Protein AF-A0A258S5K6-F1 (afdb_monomer_lite)

Secondary structure (DSSP, 8-state):
--TTTTTT-GGG--EEE-TTS--EEESS-GGGGS-TTTS--TTHHHHHHHHHHHHHT-

pLDDT: mean 92.24, std 8.69, range [54.56, 98.5]

Radius of gyration: 14.22 Å; chains: 1; bounding box: 36×16×33 Å

Structure (mmCIF, N/CA/C/O 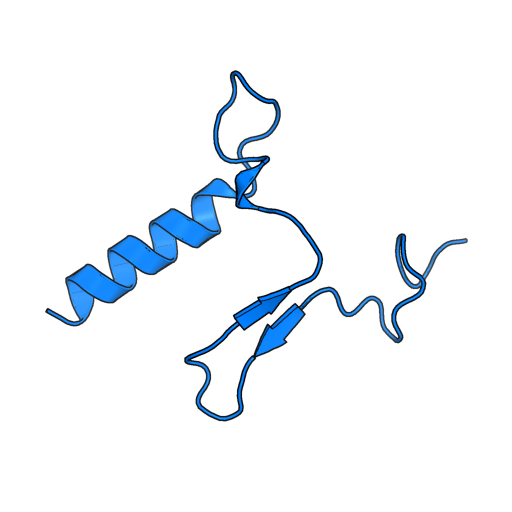backbone):
data_AF-A0A258S5K6-F1
#
_entry.id   AF-A0A258S5K6-F1
#
loop_
_atom_site.group_PDB
_atom_site.id
_atom_site.type_symbol
_atom_site.label_atom_id
_atom_site.label_alt_id
_atom_site.label_comp_id
_atom_site.label_asym_id
_atom_site.label_entity_id
_atom_site.label_seq_id
_atom_site.pdbx_PDB_ins_code
_atom_site.Cartn_x
_atom_site.Cartn_y
_atom_site.Cartn_z
_atom_site.occupancy
_atom_site.B_iso_or_equiv
_atom_site.auth_seq_id
_atom_site.auth_comp_id
_atom_site.auth_asym_id
_atom_site.auth_atom_id
_atom_site.pdbx_PDB_model_num
ATOM 1 N N . ASP A 1 1 ? 18.893 -7.798 -15.435 1.00 54.56 1 ASP A N 1
ATOM 2 C CA . ASP A 1 1 ? 17.968 -8.482 -14.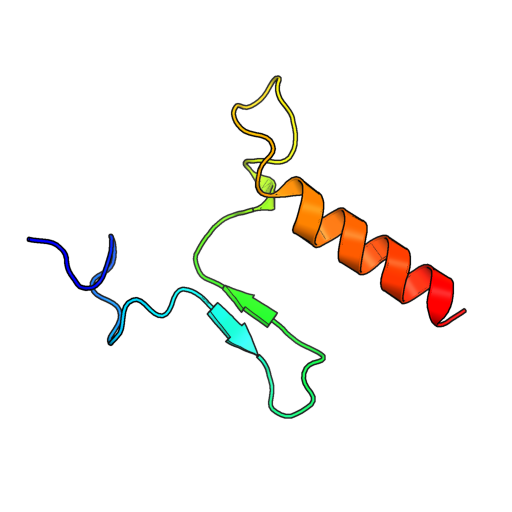520 1.00 54.56 1 ASP A CA 1
ATOM 3 C C . ASP A 1 1 ? 17.718 -7.468 -13.415 1.00 54.56 1 ASP A C 1
ATOM 5 O O . ASP A 1 1 ? 18.685 -6.988 -12.847 1.00 54.56 1 ASP A O 1
ATOM 9 N N . GLN A 1 2 ? 16.480 -7.001 -13.258 1.00 59.50 2 GLN A N 1
ATOM 10 C CA . GLN A 1 2 ? 16.122 -6.033 -12.215 1.00 59.50 2 GLN A CA 1
ATOM 11 C C . GLN A 1 2 ? 15.419 -6.800 -11.091 1.00 59.50 2 GLN A C 1
ATOM 13 O O . GLN A 1 2 ? 14.222 -6.606 -10.876 1.00 59.50 2 GLN A O 1
ATOM 18 N N . ALA A 1 3 ? 16.129 -7.7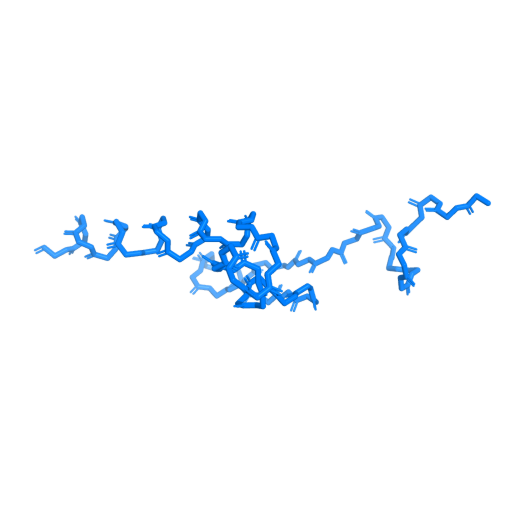19 -10.431 1.00 67.50 3 ALA A N 1
ATOM 19 C CA . ALA A 1 3 ? 15.604 -8.469 -9.288 1.00 67.50 3 ALA A CA 1
ATOM 20 C C . ALA A 1 3 ? 14.996 -7.553 -8.202 1.00 67.50 3 ALA A C 1
ATOM 22 O O . ALA A 1 3 ? 13.997 -7.915 -7.589 1.00 67.50 3 ALA A O 1
ATOM 23 N N . ASP A 1 4 ? 15.534 -6.339 -8.041 1.00 76.75 4 ASP A N 1
ATOM 24 C CA . ASP A 1 4 ? 15.147 -5.374 -7.001 1.00 76.75 4 ASP A CA 1
ATOM 25 C C . ASP A 1 4 ? 14.103 -4.326 -7.452 1.00 76.75 4 ASP A C 1
ATOM 27 O O . ASP A 1 4 ? 13.842 -3.338 -6.763 1.00 76.75 4 ASP A O 1
ATOM 31 N N . GLY A 1 5 ? 13.477 -4.516 -8.619 1.00 85.62 5 GLY A N 1
ATOM 32 C CA . GLY A 1 5 ? 12.432 -3.619 -9.122 1.00 85.62 5 GLY A CA 1
ATOM 33 C C . GLY A 1 5 ? 12.948 -2.302 -9.737 1.00 85.62 5 GLY A C 1
ATOM 34 O O . GLY A 1 5 ? 14.138 -2.147 -10.014 1.00 85.62 5 GLY A O 1
ATOM 35 N N . PRO A 1 6 ? 12.053 -1.337 -10.033 1.00 89.94 6 PRO A N 1
ATOM 36 C CA . PRO A 1 6 ? 12.368 -0.172 -10.871 1.00 89.94 6 PRO A CA 1
ATOM 37 C C . PRO A 1 6 ? 13.262 0.880 -10.201 1.00 89.94 6 PRO A C 1
ATOM 39 O O . PRO A 1 6 ? 13.863 1.693 -10.896 1.00 89.94 6 PRO A O 1
ATOM 42 N N . ASN A 1 7 ? 13.343 0.886 -8.871 1.00 91.31 7 ASN A N 1
ATOM 43 C CA . ASN A 1 7 ? 14.102 1.863 -8.087 1.00 91.31 7 ASN A CA 1
ATOM 44 C C . ASN A 1 7 ? 15.280 1.240 -7.315 1.00 91.31 7 ASN A C 1
ATOM 46 O O . ASN A 1 7 ? 15.946 1.959 -6.574 1.00 91.31 7 ASN A O 1
ATOM 50 N N . GLY A 1 8 ? 15.534 -0.065 -7.471 1.00 92.38 8 GLY A N 1
ATOM 51 C CA . GLY A 1 8 ? 16.625 -0.762 -6.783 1.00 92.38 8 GLY A CA 1
ATOM 52 C C . GLY A 1 8 ? 16.471 -0.812 -5.260 1.00 92.38 8 GLY A C 1
ATOM 53 O O . GLY A 1 8 ? 17.472 -0.854 -4.546 1.00 92.38 8 GLY A O 1
ATOM 54 N N . ALA A 1 9 ? 15.239 -0.747 -4.743 1.00 93.44 9 ALA A N 1
ATOM 55 C CA . ALA A 1 9 ? 14.995 -0.905 -3.315 1.00 93.44 9 ALA A CA 1
ATOM 56 C C . ALA A 1 9 ? 15.414 -2.313 -2.868 1.00 93.44 9 ALA A C 1
ATOM 58 O O . ALA A 1 9 ? 15.051 -3.297 -3.508 1.00 93.44 9 ALA A O 1
ATOM 59 N N . ILE A 1 10 ? 16.132 -2.416 -1.745 1.00 94.19 10 ILE A N 1
ATOM 60 C CA . ILE A 1 10 ? 16.536 -3.711 -1.176 1.00 94.19 10 ILE A CA 1
ATOM 61 C C . ILE A 1 10 ? 15.292 -4.598 -1.020 1.00 94.19 10 ILE A C 1
ATOM 63 O O . ILE A 1 10 ? 14.291 -4.166 -0.443 1.00 94.19 10 ILE A O 1
ATOM 67 N N . ASN A 1 11 ? 15.361 -5.829 -1.534 1.00 93.00 11 ASN A N 1
ATOM 68 C CA . ASN A 1 11 ? 14.262 -6.803 -1.556 1.00 93.00 11 ASN A CA 1
ATOM 69 C C . ASN A 1 11 ? 13.007 -6.341 -2.327 1.00 93.00 11 ASN A C 1
ATOM 71 O O . ASN A 1 11 ? 11.918 -6.865 -2.092 1.00 93.00 11 ASN A O 1
ATOM 75 N N . GLY A 1 12 ? 13.121 -5.336 -3.200 1.00 93.69 12 GLY A N 1
ATOM 76 C CA . GLY A 1 12 ? 11.989 -4.778 -3.942 1.00 93.69 12 GLY A CA 1
ATOM 77 C C . GLY A 1 12 ? 10.914 -4.135 -3.055 1.00 93.69 12 GLY A C 1
ATOM 78 O O . GLY A 1 12 ? 9.739 -4.125 -3.428 1.00 93.69 12 GLY A O 1
ATOM 79 N N . ILE A 1 13 ? 11.272 -3.622 -1.868 1.00 94.81 13 ILE A N 1
ATOM 80 C CA . ILE A 1 13 ? 10.304 -3.029 -0.931 1.00 94.81 13 ILE A CA 1
ATOM 81 C C . ILE A 1 13 ? 9.702 -1.748 -1.529 1.00 94.81 13 ILE A C 1
ATOM 83 O O . ILE A 1 13 ? 10.367 -0.722 -1.658 1.00 94.81 13 ILE A O 1
ATOM 87 N N . ALA A 1 14 ? 8.407 -1.803 -1.848 1.00 94.88 14 ALA A N 1
ATOM 88 C CA . ALA A 1 14 ? 7.648 -0.683 -2.409 1.00 94.88 14 ALA A CA 1
ATOM 89 C C . ALA A 1 14 ? 6.777 0.056 -1.375 1.00 94.88 14 ALA A C 1
ATOM 91 O O . ALA A 1 14 ? 6.252 1.127 -1.676 1.00 94.88 14 ALA A O 1
ATOM 92 N N . GLY A 1 15 ? 6.621 -0.487 -0.165 1.00 96.12 15 GLY A N 1
ATOM 93 C CA . GLY A 1 15 ? 5.871 0.147 0.915 1.00 96.12 15 GLY A CA 1
ATOM 94 C C . GLY A 1 15 ? 6.128 -0.486 2.279 1.00 96.12 15 GLY A C 1
ATOM 95 O O . GLY A 1 15 ? 6.584 -1.625 2.371 1.00 96.12 15 GLY A O 1
ATOM 96 N N . ILE A 1 16 ? 5.854 0.279 3.333 1.00 97.62 16 ILE A N 1
ATOM 97 C CA . ILE A 1 16 ? 6.066 -0.078 4.738 1.00 97.62 16 ILE A CA 1
ATOM 98 C C . ILE A 1 16 ? 4.900 0.418 5.594 1.00 97.62 16 ILE A C 1
ATOM 100 O O . ILE A 1 16 ? 4.279 1.438 5.290 1.00 97.62 16 ILE A O 1
ATOM 104 N N . TYR A 1 17 ? 4.638 -0.273 6.698 1.00 98.19 17 TYR A N 1
ATOM 105 C CA . TYR A 1 17 ? 3.675 0.168 7.703 1.00 98.19 17 TYR A CA 1
ATOM 106 C C . TYR A 1 17 ? 4.380 0.757 8.926 1.00 98.19 17 TYR A C 1
ATOM 108 O O . TYR A 1 17 ? 5.501 0.366 9.258 1.00 98.19 17 TYR A O 1
ATOM 116 N N . SER A 1 18 ? 3.705 1.674 9.624 1.00 98.50 18 SER A N 1
ATOM 117 C CA . SER A 1 18 ? 4.068 2.026 10.998 1.00 98.50 18 SER A CA 1
ATOM 118 C C . SER A 1 18 ? 3.939 0.810 11.918 1.00 98.50 18 SER A C 1
ATOM 120 O O . SER A 1 18 ? 3.199 -0.126 11.631 1.00 98.50 18 SER A O 1
ATOM 122 N N . GLU A 1 19 ? 4.600 0.849 13.074 1.00 98.31 19 GLU A N 1
ATOM 123 C CA . GLU A 1 19 ? 4.541 -0.229 14.073 1.00 98.31 19 GLU A CA 1
ATOM 124 C C . G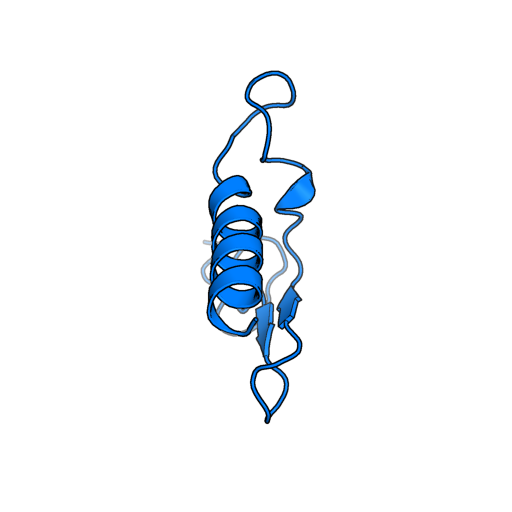LU A 1 19 ? 3.103 -0.578 14.500 1.00 98.31 19 GLU A C 1
ATOM 126 O O . GLU A 1 19 ? 2.764 -1.743 14.677 1.00 98.31 19 GLU A O 1
ATOM 131 N N . LYS A 1 20 ? 2.225 0.430 14.605 1.00 97.94 20 LYS A N 1
ATOM 132 C CA . LYS A 1 20 ? 0.806 0.251 14.958 1.00 97.94 20 LYS A CA 1
ATOM 133 C C . LYS A 1 20 ? -0.084 -0.140 13.772 1.00 97.94 20 LYS A C 1
ATOM 135 O O . LYS A 1 20 ? -1.298 -0.212 13.940 1.00 97.94 20 LYS A O 1
ATOM 140 N N . LEU A 1 21 ? 0.491 -0.343 12.585 1.00 95.38 21 LEU A N 1
ATOM 141 C CA . LEU A 1 21 ? -0.202 -0.731 11.350 1.00 95.38 21 LEU A CA 1
ATOM 142 C C . LEU A 1 21 ? -1.338 0.214 10.922 1.00 95.38 21 LEU A C 1
ATOM 144 O O . LEU A 1 21 ? -2.251 -0.181 10.205 1.00 95.38 21 LEU A O 1
ATOM 148 N N . ASN A 1 22 ? -1.284 1.476 11.341 1.00 95.31 22 ASN A N 1
ATOM 149 C CA . ASN A 1 22 ? -2.307 2.480 11.041 1.00 95.31 22 ASN A CA 1
ATOM 150 C C . ASN A 1 22 ? -1.829 3.564 10.062 1.00 95.31 22 ASN A C 1
ATOM 152 O O . ASN A 1 22 ? -2.600 4.452 9.708 1.00 95.31 22 ASN A O 1
ATOM 156 N N . VAL A 1 23 ? -0.564 3.510 9.638 1.00 96.69 23 VAL A N 1
ATOM 157 C CA . VAL A 1 23 ? 0.012 4.385 8.611 1.00 96.69 23 VAL A CA 1
ATOM 158 C C . VAL A 1 23 ? 0.748 3.512 7.604 1.00 96.69 23 VAL A C 1
ATOM 160 O O . VAL A 1 23 ? 1.563 2.682 7.998 1.00 96.69 23 VAL A O 1
ATOM 163 N N . LEU A 1 24 ? 0.461 3.712 6.320 1.00 97.31 24 LEU A N 1
ATOM 164 C CA . LEU A 1 24 ? 1.116 3.052 5.192 1.00 97.31 24 LEU A CA 1
ATOM 165 C C . LEU A 1 24 ? 1.893 4.101 4.395 1.00 97.31 24 LEU A C 1
ATOM 167 O O . LEU A 1 24 ? 1.298 5.057 3.902 1.00 97.31 24 LEU A O 1
ATOM 171 N N . GLY A 1 25 ? 3.207 3.925 4.271 1.00 97.50 25 GLY A N 1
ATOM 172 C CA . GLY A 1 25 ? 4.043 4.678 3.336 1.00 97.50 25 GLY A CA 1
ATOM 173 C C . GLY A 1 25 ? 4.364 3.813 2.123 1.00 97.50 25 GLY A C 1
ATOM 174 O O . GLY A 1 25 ? 4.751 2.659 2.290 1.00 97.50 25 GLY A O 1
ATOM 175 N N . MET A 1 26 ? 4.211 4.337 0.909 1.00 97.00 26 MET A N 1
ATOM 176 C CA . MET A 1 26 ? 4.521 3.600 -0.317 1.00 97.00 26 MET A CA 1
ATOM 177 C C . MET A 1 26 ? 5.070 4.510 -1.415 1.00 97.00 26 MET A C 1
ATOM 179 O O . MET A 1 26 ? 4.770 5.698 -1.450 1.00 97.00 26 MET A O 1
ATOM 183 N N . MET A 1 27 ? 5.891 3.928 -2.287 1.00 95.75 27 MET A N 1
ATOM 184 C CA . MET A 1 27 ? 6.413 4.554 -3.503 1.00 95.75 27 MET A CA 1
ATOM 185 C C . MET A 1 27 ? 5.447 4.534 -4.701 1.00 95.75 27 MET A C 1
ATOM 187 O O . MET A 1 27 ? 5.401 5.533 -5.414 1.00 95.75 27 MET A O 1
ATOM 191 N N . PRO A 1 28 ? 4.721 3.439 -5.014 1.00 93.88 28 PRO A N 1
ATOM 192 C CA . PRO A 1 28 ? 3.768 3.463 -6.117 1.00 93.88 28 PRO A CA 1
ATOM 193 C C . PRO A 1 28 ? 2.633 4.456 -5.854 1.00 93.88 28 PRO A C 1
ATOM 195 O O . PRO A 1 28 ? 2.270 4.706 -4.709 1.00 93.88 28 PRO A O 1
ATOM 198 N N . HIS A 1 29 ? 2.054 4.958 -6.944 1.00 94.12 29 HIS A N 1
ATOM 199 C CA . HIS A 1 29 ? 0.927 5.889 -6.958 1.00 94.12 29 HIS A CA 1
ATOM 200 C C . HIS A 1 29 ? -0.382 5.145 -7.303 1.00 94.12 29 HIS A C 1
ATOM 202 O O . HIS A 1 29 ? -0.795 5.146 -8.474 1.00 94.12 29 HIS A O 1
ATOM 208 N N . PRO A 1 30 ? -1.016 4.420 -6.354 1.00 94.69 30 PRO A N 1
ATOM 209 C CA . PRO A 1 30 ? -2.260 3.691 -6.607 1.00 94.69 30 PRO A CA 1
ATOM 210 C C . PRO A 1 30 ? -3.404 4.620 -7.027 1.00 94.69 30 PRO A C 1
ATOM 212 O O . PRO A 1 30 ? -4.268 4.202 -7.794 1.00 94.69 30 PRO A O 1
ATOM 215 N N . GLU A 1 31 ? -3.388 5.879 -6.591 1.00 95.06 31 GLU A N 1
ATOM 216 C CA . GLU A 1 31 ? -4.354 6.915 -6.954 1.00 95.06 31 GLU A CA 1
ATOM 217 C C . GLU A 1 31 ? -4.403 7.186 -8.463 1.00 95.06 31 GLU A C 1
ATOM 219 O O . GLU A 1 31 ? -5.465 7.500 -8.990 1.00 95.06 31 GLU A O 1
ATOM 224 N N . ASN A 1 32 ? -3.296 6.981 -9.184 1.00 94.81 32 ASN A N 1
ATOM 225 C CA . ASN A 1 32 ? -3.252 7.165 -10.637 1.00 94.81 32 ASN A CA 1
ATOM 226 C C . ASN A 1 32 ? -3.893 5.995 -11.405 1.00 94.81 32 ASN A C 1
ATOM 228 O O . ASN A 1 32 ? -4.080 6.084 -12.615 1.00 94.81 32 ASN A O 1
ATOM 232 N N . ASN A 1 33 ? -4.212 4.889 -10.724 1.00 95.00 33 ASN A N 1
ATOM 233 C CA . ASN A 1 33 ? -4.722 3.656 -11.326 1.00 95.00 33 ASN A CA 1
ATOM 234 C C . ASN A 1 33 ? -6.063 3.238 -10.703 1.00 95.00 33 ASN A C 1
ATOM 236 O O . ASN A 1 33 ? -6.237 2.079 -10.317 1.00 95.00 33 ASN A O 1
ATOM 240 N N . ILE A 1 34 ? -7.005 4.176 -10.569 1.00 95.50 34 ILE A N 1
ATOM 241 C CA . ILE A 1 34 ? -8.343 3.914 -10.005 1.00 95.50 34 ILE A CA 1
ATOM 242 C C . ILE A 1 34 ? -9.480 4.003 -11.031 1.00 95.50 34 ILE A C 1
ATOM 244 O O . ILE A 1 34 ? -10.580 3.510 -10.768 1.00 95.50 34 ILE A O 1
ATOM 248 N N . GLU A 1 35 ? -9.240 4.597 -12.199 1.00 93.81 35 GLU A N 1
ATOM 249 C CA . GLU A 1 35 ? -10.243 4.850 -13.234 1.00 93.81 35 GLU A CA 1
ATOM 250 C C . GLU A 1 35 ? -9.783 4.312 -14.586 1.00 93.81 35 GLU A C 1
ATOM 252 O O . GLU A 1 35 ? -8.711 4.657 -15.078 1.00 93.81 35 GLU A O 1
ATOM 257 N N . ALA A 1 36 ? -10.646 3.529 -15.237 1.00 93.00 36 ALA A N 1
ATOM 258 C CA . ALA A 1 36 ? -10.363 2.968 -16.559 1.00 93.00 36 ALA A CA 1
ATOM 259 C C . ALA A 1 36 ? -10.119 4.049 -17.630 1.00 93.00 36 ALA A C 1
ATOM 261 O O . ALA A 1 36 ? -9.449 3.793 -18.624 1.00 93.00 36 ALA A O 1
ATOM 262 N N . GLN A 1 37 ? -10.643 5.264 -17.429 1.00 92.75 37 GLN A N 1
ATOM 263 C CA . GLN A 1 37 ? -10.427 6.395 -18.336 1.00 92.75 37 GLN A CA 1
ATOM 264 C C . GLN A 1 37 ? -9.005 6.972 -18.245 1.00 92.75 37 GLN A C 1
ATOM 266 O O . GLN A 1 37 ? -8.532 7.553 -19.218 1.00 92.75 37 GLN A O 1
ATOM 271 N N . ILE A 1 38 ? -8.327 6.806 -17.103 1.00 87.56 38 ILE A N 1
ATOM 272 C CA . ILE A 1 38 ? -6.964 7.307 -16.849 1.00 87.56 38 ILE A CA 1
ATOM 273 C C . ILE A 1 38 ? 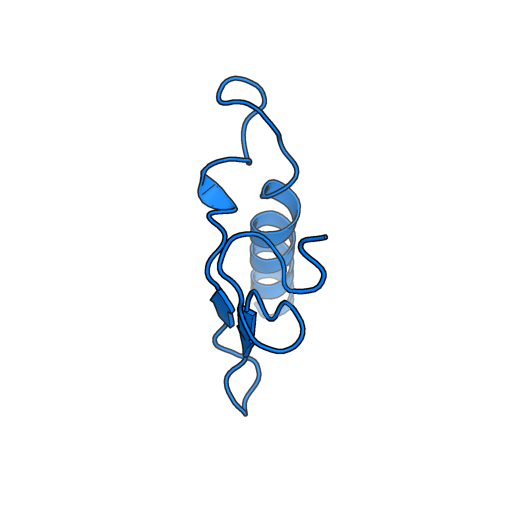-5.922 6.197 -17.081 1.00 87.56 38 ILE A C 1
ATOM 275 O O . ILE A 1 38 ? -4.746 6.474 -17.309 1.00 87.56 38 ILE A O 1
ATOM 279 N N . GLY A 1 39 ? -6.350 4.933 -17.100 1.00 86.62 39 GLY A N 1
ATOM 280 C CA . GLY A 1 39 ? -5.503 3.799 -17.441 1.00 86.62 39 GLY A CA 1
ATOM 281 C C . GLY A 1 39 ? -5.988 2.517 -16.781 1.00 86.62 39 GLY A C 1
ATOM 282 O O . GLY A 1 39 ? -7.013 1.953 -17.160 1.00 86.62 39 GLY A O 1
ATOM 283 N N . ARG A 1 40 ? -5.216 2.021 -15.812 1.00 91.38 40 ARG A N 1
ATOM 284 C CA . ARG A 1 40 ? -5.519 0.782 -15.081 1.00 91.38 40 ARG A CA 1
ATOM 285 C C . ARG A 1 40 ? -6.415 1.070 -13.877 1.00 91.38 40 ARG A C 1
ATOM 287 O O . ARG A 1 40 ? -6.555 2.211 -13.450 1.00 91.38 40 ARG A O 1
ATOM 294 N N . THR A 1 41 ? -6.993 0.018 -13.306 1.00 96.00 41 THR A N 1
ATOM 295 C CA . THR A 1 41 ? -7.866 0.100 -12.120 1.00 96.00 41 THR A CA 1
ATOM 296 C C . THR A 1 41 ? -7.311 -0.641 -10.903 1.00 96.00 41 THR A C 1
ATOM 298 O O . THR A 1 41 ? -8.004 -0.776 -9.898 1.00 96.00 41 THR A O 1
ATOM 301 N N . ASP A 1 42 ? -6.072 -1.127 -10.970 1.00 94.06 42 ASP A N 1
ATOM 302 C CA . ASP A 1 42 ? -5.488 -1.995 -9.938 1.00 94.06 42 ASP A CA 1
ATOM 303 C C . ASP A 1 42 ? -5.282 -1.287 -8.589 1.00 94.06 42 ASP A C 1
ATOM 305 O O . ASP A 1 42 ? -5.241 -1.936 -7.547 1.00 94.06 42 ASP A O 1
ATOM 309 N N . GLY A 1 43 ? -5.190 0.047 -8.579 1.00 95.38 43 GLY A N 1
ATOM 310 C CA . GLY A 1 43 ? -5.067 0.841 -7.356 1.00 95.38 43 GLY A CA 1
ATOM 311 C C . GLY A 1 43 ? -6.386 1.021 -6.601 1.00 95.38 43 GLY A C 1
ATOM 312 O O . GLY A 1 43 ? -6.374 1.338 -5.411 1.00 95.38 43 GLY A O 1
ATOM 313 N N . ARG A 1 44 ? -7.532 0.782 -7.255 1.00 96.38 44 ARG A N 1
ATOM 314 C CA . ARG A 1 44 ? -8.868 1.008 -6.676 1.00 96.38 44 ARG A CA 1
ATOM 315 C C . ARG A 1 44 ? -9.109 0.186 -5.408 1.00 96.38 44 ARG A C 1
ATOM 317 O O . ARG A 1 44 ? -9.650 0.715 -4.438 1.00 96.38 44 ARG A O 1
ATOM 324 N N . GLY A 1 45 ? -8.660 -1.070 -5.394 1.00 96.25 45 GLY A N 1
ATOM 325 C CA . GLY A 1 45 ? -8.885 -1.985 -4.271 1.00 96.25 45 GLY A CA 1
ATOM 326 C C . GLY A 1 45 ? -8.315 -1.475 -2.942 1.00 96.25 45 GLY A C 1
ATOM 327 O O . GLY A 1 45 ? -8.911 -1.710 -1.892 1.00 96.25 45 GLY A O 1
ATOM 328 N N . LEU A 1 46 ? -7.219 -0.705 -2.975 1.00 96.00 46 LEU A N 1
ATOM 329 C CA . LEU A 1 46 ? -6.650 -0.088 -1.774 1.00 96.00 46 LEU A CA 1
ATOM 330 C C . LEU A 1 46 ? -7.664 0.857 -1.109 1.00 96.00 46 LEU A C 1
ATOM 332 O O . LEU A 1 46 ? -7.951 0.725 0.081 1.00 96.00 46 LEU A O 1
ATOM 336 N N . PHE A 1 47 ? -8.253 1.770 -1.881 1.00 96.38 47 PHE A N 1
ATOM 337 C CA . PHE A 1 47 ? -9.196 2.767 -1.367 1.00 96.38 47 PHE A CA 1
ATOM 338 C C . PHE A 1 47 ? -10.550 2.157 -0.994 1.00 96.38 47 PHE A C 1
ATOM 340 O O . PHE A 1 47 ? -11.140 2.548 0.015 1.00 96.38 47 PHE A O 1
ATOM 347 N N . GLU A 1 48 ? -11.025 1.166 -1.753 1.00 97.44 48 GLU A N 1
ATOM 348 C CA . GLU A 1 48 ? -12.248 0.427 -1.413 1.00 97.44 48 GLU A CA 1
ATOM 349 C C . GLU A 1 48 ? -12.102 -0.314 -0.080 1.00 97.44 48 GLU A C 1
ATOM 351 O O . GLU A 1 48 ? -12.998 -0.242 0.766 1.00 97.44 48 GLU A O 1
ATOM 35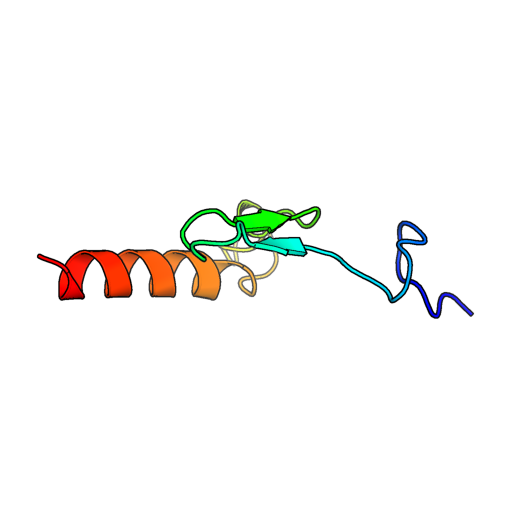6 N N . SER A 1 49 ? -10.953 -0.961 0.149 1.00 96.44 49 SER A N 1
ATOM 357 C CA . SER A 1 49 ? -10.680 -1.649 1.414 1.00 96.44 49 SER A CA 1
ATOM 358 C C . SER A 1 49 ? -10.635 -0.683 2.604 1.00 96.44 49 SER A C 1
ATOM 360 O O . SER A 1 49 ? -11.209 -0.978 3.653 1.00 96.44 49 SER A O 1
ATOM 362 N N . LEU A 1 50 ? -10.048 0.509 2.429 1.00 95.44 50 LEU A N 1
ATOM 363 C CA . LEU A 1 50 ? -10.020 1.549 3.458 1.00 95.44 50 LEU A CA 1
ATOM 364 C C . LEU A 1 50 ? -11.430 2.052 3.791 1.00 95.44 50 LEU A C 1
ATOM 366 O O . LEU A 1 50 ? -11.795 2.133 4.964 1.00 95.44 50 LEU A O 1
ATOM 370 N N . ALA A 1 51 ? -12.246 2.350 2.776 1.00 97.12 51 ALA A N 1
ATOM 371 C CA . ALA A 1 51 ? -13.624 2.787 2.982 1.00 97.12 51 ALA A CA 1
ATOM 372 C C . ALA A 1 51 ? -14.465 1.718 3.702 1.00 97.12 51 ALA A C 1
ATOM 374 O O . ALA A 1 51 ? -15.265 2.049 4.579 1.00 97.12 51 ALA A O 1
ATOM 375 N N . ALA A 1 52 ? -14.279 0.440 3.359 1.00 97.62 52 ALA A N 1
ATOM 376 C CA . ALA A 1 52 ? -14.941 -0.671 4.036 1.00 97.62 52 ALA A CA 1
ATOM 377 C C . ALA A 1 52 ? -14.500 -0.797 5.505 1.00 97.62 52 ALA A C 1
ATOM 379 O O . ALA A 1 52 ? -15.352 -0.932 6.383 1.00 97.62 52 ALA A O 1
ATOM 380 N N . ALA A 1 53 ? -13.198 -0.689 5.783 1.00 95.38 53 ALA A N 1
ATOM 381 C CA . ALA A 1 53 ? -12.662 -0.744 7.142 1.00 95.38 53 ALA A CA 1
ATOM 382 C C . ALA A 1 53 ? -13.194 0.398 8.023 1.00 95.38 53 ALA A C 1
ATOM 384 O O . ALA A 1 53 ? -13.605 0.160 9.156 1.00 95.38 53 ALA A O 1
ATOM 385 N N . LEU A 1 54 ? -13.256 1.624 7.489 1.00 94.88 54 LEU A N 1
ATOM 386 C CA . LEU A 1 54 ? -13.810 2.777 8.205 1.00 94.88 54 LEU A CA 1
ATOM 387 C C . LEU A 1 54 ? -15.302 2.609 8.510 1.00 94.88 54 LEU A C 1
ATOM 389 O O . LEU A 1 54 ? -15.737 2.961 9.601 1.00 94.88 54 LEU A O 1
ATOM 393 N N . LYS A 1 55 ? -16.079 2.039 7.580 1.00 96.62 55 LYS A N 1
ATOM 394 C CA . LYS A 1 55 ? -17.495 1.719 7.825 1.00 96.62 55 LYS A CA 1
ATOM 395 C C . LYS A 1 55 ? -17.676 0.656 8.904 1.00 96.62 55 LYS A C 1
ATOM 397 O O . LYS A 1 55 ? -18.624 0.752 9.663 1.00 96.62 55 LYS A O 1
ATOM 402 N N . ALA A 1 56 ? -16.805 -0.351 8.953 1.00 94.31 56 ALA A N 1
ATOM 403 C CA . ALA A 1 56 ? -16.877 -1.413 9.957 1.00 94.31 56 ALA A CA 1
ATOM 404 C C . ALA A 1 56 ? -16.458 -0.947 11.363 1.00 94.31 56 ALA A C 1
ATOM 406 O O . ALA A 1 56 ? -16.826 -1.579 12.348 1.00 94.31 56 ALA A O 1
ATOM 407 N N . ALA A 1 57 ? -15.664 0.124 11.452 1.00 87.38 57 ALA A N 1
ATOM 408 C CA . ALA A 1 57 ? -15.224 0.715 12.713 1.00 87.38 57 ALA A CA 1
ATOM 409 C C . ALA A 1 57 ? -16.222 1.731 13.307 1.00 87.38 57 ALA A C 1
ATOM 411 O O . ALA A 1 57 ? -16.027 2.154 14.447 1.00 87.38 57 ALA A O 1
ATOM 412 N N . ALA A 1 58 ? -17.233 2.143 12.534 1.00 75.50 58 ALA A N 1
ATOM 413 C CA . ALA A 1 58 ? -18.312 3.041 12.948 1.00 75.50 58 ALA A CA 1
ATOM 414 C C . ALA A 1 58 ? -19.496 2.256 13.528 1.00 75.50 58 ALA A C 1
ATOM 416 O O . ALA A 1 58 ? -20.098 2.765 14.499 1.00 75.50 58 ALA A O 1
#

Foldseek 3Di:
DPCLPDPNPVNVDQWDADPVRPDIDGDDDLVQACDVVSPHNVSVVVVVVVVVVVVVVD

Sequence (58 aa):
DQADGPNGAINGIAGIYSEKLNVLGMMPHPENNIEAQIGRTDGRGLFESLAAALKAAA